Protein AF-A0AAV8VA19-F1 (afdb_monomer)

Nearest PDB structures (foldseek):
  6en2-assembly1_B  TM=6.132E-01  e=3.881E-01  Enterococcus faecalis

Foldseek 3Di:
DVVLVCVLCVQFDDPVQDDPPQPDPARTFGDDDNHTDSHHDDPVSNQCSQLSLCVVLVHPPSVPRTPVVLLVLVLLVCLLVVHDLVVSCVSSVHPDSVVSVVSVVPHPNNVVVVVVVVVVVVVVPDDDDDDDDDDDDDDPVNVVVVSVVVSSVVSSVVSVVVVVVVVVD

Structure (mmCIF, N/CA/C/O backbone):
data_AF-A0AAV8VA19-F1
#
_entry.id   AF-A0AAV8VA19-F1
#
loop_
_atom_site.group_PDB
_atom_site.id
_atom_site.type_symbol
_atom_site.label_atom_id
_atom_site.label_alt_id
_atom_site.label_comp_id
_atom_site.label_asym_id
_atom_site.label_entity_id
_atom_site.label_seq_id
_atom_site.pdbx_PDB_ins_code
_atom_site.Cartn_x
_atom_site.Cartn_y
_atom_site.Cartn_z
_atom_site.occupancy
_atom_site.B_iso_or_equiv
_atom_site.auth_seq_id
_atom_site.auth_comp_id
_atom_site.auth_asym_id
_atom_site.auth_atom_id
_atom_site.pdbx_PDB_model_num
ATOM 1 N N . MET A 1 1 ? 1.405 -18.385 -5.392 1.00 47.94 1 MET A N 1
ATOM 2 C CA . MET A 1 1 ? 1.677 -17.114 -4.675 1.00 47.94 1 MET A CA 1
ATOM 3 C C . MET A 1 1 ? 2.961 -16.448 -5.167 1.00 47.94 1 MET A C 1
ATOM 5 O O . MET A 1 1 ? 2.931 -15.248 -5.389 1.00 47.94 1 MET A O 1
ATOM 9 N N . TRP A 1 2 ? 4.040 -17.203 -5.424 1.00 48.34 2 TRP A N 1
ATOM 10 C CA . TRP A 1 2 ? 5.276 -16.677 -6.031 1.00 48.34 2 TRP A CA 1
ATOM 11 C C . TRP A 1 2 ? 5.043 -16.019 -7.416 1.00 48.34 2 TRP A C 1
ATOM 13 O O . TRP A 1 2 ? 5.462 -14.886 -7.624 1.00 48.34 2 TRP A O 1
ATOM 23 N N . GLU A 1 3 ? 4.232 -16.649 -8.277 1.00 53.84 3 GLU A N 1
ATOM 24 C CA . GLU A 1 3 ? 3.778 -16.123 -9.585 1.00 53.84 3 GLU A CA 1
ATOM 25 C C . GLU A 1 3 ? 3.134 -14.726 -9.509 1.00 53.84 3 GLU A C 1
ATOM 27 O O . GLU A 1 3 ? 3.325 -13.882 -10.381 1.00 53.84 3 GLU A O 1
ATOM 32 N N . ILE A 1 4 ? 2.382 -14.447 -8.436 1.00 60.19 4 ILE A N 1
ATOM 33 C CA . ILE A 1 4 ? 1.709 -13.153 -8.242 1.00 60.19 4 ILE A CA 1
ATOM 34 C C . ILE A 1 4 ? 2.755 -12.064 -8.013 1.00 60.19 4 ILE A C 1
ATOM 36 O O . ILE A 1 4 ? 2.676 -10.996 -8.615 1.00 60.19 4 ILE A O 1
ATOM 40 N N . CYS A 1 5 ? 3.757 -12.343 -7.173 1.00 57.41 5 CYS A N 1
ATOM 41 C CA . CYS A 1 5 ? 4.859 -11.419 -6.929 1.00 57.41 5 CYS A CA 1
ATOM 42 C C . CYS A 1 5 ? 5.679 -11.158 -8.197 1.00 57.41 5 CYS A C 1
ATOM 44 O O . CYS A 1 5 ? 6.083 -10.017 -8.400 1.00 57.41 5 CYS A O 1
ATOM 46 N N . LEU A 1 6 ? 5.904 -12.162 -9.054 1.00 58.97 6 LEU A N 1
ATOM 47 C CA . LEU A 1 6 ? 6.628 -11.939 -10.309 1.00 58.97 6 LEU A CA 1
ATOM 48 C C . LEU A 1 6 ? 5.839 -11.058 -11.263 1.00 58.97 6 LEU A C 1
ATOM 50 O O . LEU A 1 6 ? 6.363 -10.039 -11.695 1.00 58.97 6 LEU A O 1
ATOM 54 N N . ASN A 1 7 ? 4.568 -11.371 -11.510 1.00 64.06 7 ASN A N 1
ATOM 55 C CA . ASN A 1 7 ? 3.748 -10.591 -12.440 1.00 64.06 7 ASN A CA 1
ATOM 56 C C . ASN A 1 7 ? 3.502 -9.152 -11.950 1.00 64.06 7 ASN A C 1
ATOM 58 O O . ASN A 1 7 ? 3.404 -8.222 -12.747 1.00 64.06 7 ASN A O 1
ATOM 62 N N . CYS A 1 8 ? 3.442 -8.926 -10.633 1.00 67.94 8 CYS A N 1
ATOM 63 C CA . CYS A 1 8 ? 3.280 -7.578 -10.075 1.00 67.94 8 CYS A CA 1
ATOM 64 C C . CYS A 1 8 ? 4.528 -6.700 -10.239 1.00 67.94 8 CYS A C 1
ATOM 66 O O . CYS A 1 8 ? 4.412 -5.477 -10.321 1.00 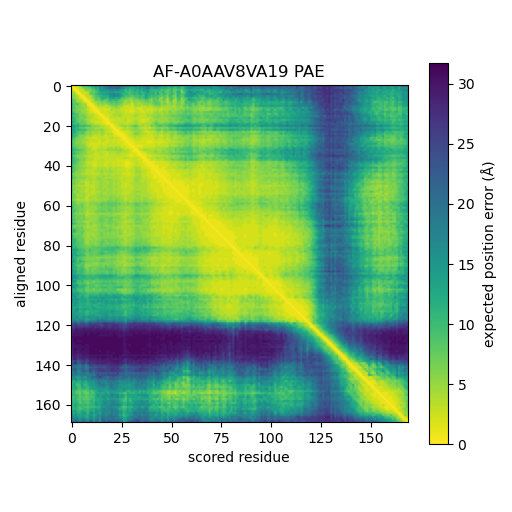67.94 8 CYS A O 1
ATOM 68 N N . PHE A 1 9 ? 5.710 -7.314 -10.284 1.00 72.31 9 PHE A N 1
ATOM 69 C CA . PHE A 1 9 ? 7.001 -6.628 -10.328 1.00 72.31 9 PHE A CA 1
ATOM 70 C C . PHE A 1 9 ? 7.789 -6.905 -11.609 1.00 72.31 9 PHE A C 1
ATOM 72 O O . PHE A 1 9 ? 8.955 -6.534 -11.700 1.00 72.31 9 PHE A O 1
ATOM 79 N N . GLU A 1 10 ? 7.147 -7.479 -12.624 1.00 75.00 10 GLU A N 1
ATOM 80 C CA . GLU A 1 10 ? 7.771 -7.853 -13.896 1.00 75.00 10 GLU A CA 1
ATOM 81 C C . GLU A 1 10 ? 8.418 -6.652 -14.597 1.00 75.00 10 GLU A C 1
ATOM 83 O O . GLU A 1 10 ? 9.465 -6.764 -15.220 1.00 75.00 10 GLU A O 1
ATOM 88 N N . ASN A 1 11 ? 7.837 -5.462 -14.427 1.00 79.75 11 ASN A N 1
ATOM 89 C CA . ASN A 1 11 ? 8.368 -4.216 -14.982 1.00 79.75 11 ASN A CA 1
ATOM 90 C C . ASN A 1 11 ? 9.377 -3.517 -14.056 1.00 79.75 11 ASN A C 1
ATOM 92 O O . ASN A 1 11 ? 9.703 -2.347 -14.278 1.00 79.75 11 ASN A O 1
ATOM 96 N N . THR A 1 12 ? 9.836 -4.187 -12.996 1.00 84.62 12 THR A N 1
ATOM 97 C CA . THR A 1 12 ? 10.805 -3.641 -12.046 1.00 84.62 12 THR A CA 1
ATOM 98 C C . THR A 1 12 ? 12.139 -4.364 -12.146 1.00 84.62 12 THR A C 1
ATOM 100 O O . THR A 1 12 ? 12.203 -5.586 -12.216 1.00 84.62 12 THR A O 1
ATOM 103 N N . CYS A 1 13 ? 13.214 -3.586 -12.190 1.00 84.56 13 CYS A N 1
ATOM 104 C CA . CYS A 1 13 ? 14.571 -4.093 -12.319 1.00 84.56 13 CYS A CA 1
ATOM 105 C C . CYS A 1 13 ? 14.965 -4.920 -11.089 1.00 84.56 13 CYS A C 1
ATOM 107 O O . CYS A 1 13 ? 14.896 -4.386 -9.975 1.00 84.56 13 CYS A O 1
ATOM 109 N N . PRO A 1 14 ? 15.435 -6.166 -11.275 1.00 83.44 14 PRO A N 1
ATOM 110 C CA . PRO A 1 14 ? 16.092 -6.920 -10.215 1.00 83.44 14 PRO A CA 1
ATOM 111 C C . PRO A 1 14 ? 17.323 -6.178 -9.686 1.00 83.44 14 PRO A C 1
ATOM 113 O O . PRO A 1 14 ? 18.028 -5.514 -10.446 1.00 83.44 14 PRO A O 1
ATOM 116 N N . PHE A 1 15 ? 17.615 -6.317 -8.393 1.00 81.44 15 PHE A N 1
ATOM 117 C CA . PHE A 1 15 ? 18.746 -5.630 -7.758 1.00 81.44 15 PHE A CA 1
ATOM 118 C C . PHE A 1 15 ? 20.091 -5.998 -8.393 1.00 81.44 15 PHE A C 1
ATOM 120 O O . PHE A 1 15 ? 20.907 -5.109 -8.622 1.00 81.44 15 PHE A O 1
ATOM 127 N N . ASP A 1 16 ? 20.269 -7.264 -8.771 1.00 84.44 16 ASP A N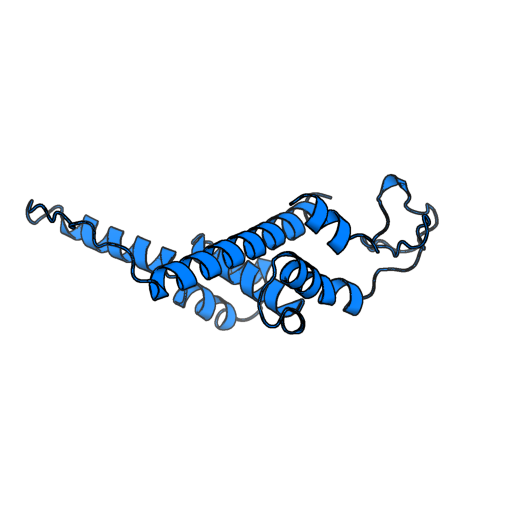 1
ATOM 128 C CA . ASP A 1 16 ? 21.509 -7.765 -9.378 1.00 84.44 16 ASP A CA 1
ATOM 129 C C . ASP A 1 16 ? 21.758 -7.209 -10.788 1.00 84.44 16 ASP A C 1
ATOM 131 O O . ASP A 1 16 ? 22.892 -7.139 -11.249 1.00 84.44 16 ASP A O 1
ATOM 135 N N . LEU A 1 17 ? 20.696 -6.779 -11.478 1.00 86.19 17 LEU A N 1
ATOM 136 C CA . LEU A 1 17 ? 20.762 -6.202 -12.825 1.00 86.19 17 LEU A CA 1
ATOM 137 C C . LEU A 1 17 ? 20.725 -4.667 -12.804 1.00 86.19 17 LEU A C 1
ATOM 139 O O . LEU A 1 17 ? 20.629 -4.024 -13.855 1.00 86.19 17 LEU A O 1
ATOM 143 N N . ARG A 1 18 ? 20.778 -4.062 -11.611 1.00 86.81 18 ARG A N 1
ATOM 144 C CA . ARG A 1 18 ? 20.672 -2.616 -11.437 1.00 86.81 18 ARG A CA 1
ATOM 145 C C . ARG A 1 18 ? 21.856 -1.904 -12.105 1.00 86.81 18 ARG A C 1
ATOM 147 O O . ARG A 1 18 ? 23.003 -2.189 -11.771 1.00 86.81 18 ARG A O 1
ATOM 154 N N . PRO A 1 19 ? 21.616 -0.914 -12.989 1.00 87.69 19 PRO A N 1
ATOM 155 C CA . PRO A 1 19 ? 22.707 -0.182 -13.615 1.00 87.69 19 PRO A CA 1
ATOM 156 C C . PRO A 1 19 ? 23.514 0.606 -12.566 1.00 87.69 19 PRO A C 1
ATOM 158 O O . PRO A 1 19 ? 22.916 1.282 -11.723 1.00 87.69 19 PRO A O 1
ATOM 161 N N . PRO A 1 20 ? 24.857 0.600 -12.631 1.00 85.94 20 PRO A N 1
ATOM 162 C CA . PRO A 1 20 ? 25.700 1.251 -11.623 1.00 85.94 20 PRO A CA 1
ATOM 163 C C . PRO A 1 20 ? 25.652 2.787 -11.695 1.00 85.94 20 PRO A C 1
ATOM 165 O O . PRO A 1 20 ? 25.939 3.474 -10.723 1.00 85.94 20 PRO A O 1
ATOM 168 N N . HIS A 1 21 ? 25.260 3.348 -12.840 1.00 88.31 21 HIS A N 1
ATOM 169 C CA . HIS A 1 21 ? 25.316 4.785 -13.134 1.00 88.31 21 HIS A CA 1
ATOM 170 C C . HIS A 1 21 ? 24.012 5.544 -12.808 1.00 88.31 21 HIS A C 1
ATOM 172 O O . HIS A 1 21 ? 23.758 6.630 -13.336 1.00 88.31 21 HIS A O 1
ATOM 178 N N . VAL A 1 22 ? 23.141 4.981 -11.967 1.00 88.44 22 VAL A N 1
ATOM 179 C CA . VAL A 1 22 ? 21.860 5.607 -11.608 1.00 88.44 22 VAL A CA 1
ATOM 180 C C . VAL A 1 22 ? 22.095 6.757 -10.626 1.00 88.44 22 VAL A C 1
ATOM 182 O O . VAL A 1 22 ? 22.480 6.547 -9.482 1.00 88.44 22 VAL A O 1
ATOM 185 N N . LYS A 1 23 ? 21.795 7.989 -11.051 1.00 88.50 23 LYS A N 1
ATOM 186 C CA . LYS A 1 23 ? 22.046 9.219 -10.269 1.00 88.50 23 LYS A CA 1
ATOM 187 C C . LYS A 1 23 ? 21.116 9.420 -9.063 1.00 88.50 23 LYS A C 1
ATOM 189 O O . LYS A 1 23 ? 21.320 10.340 -8.280 1.00 88.50 23 LYS A O 1
ATOM 194 N N . HIS A 1 24 ? 20.069 8.609 -8.919 1.00 88.75 24 HIS A N 1
ATOM 195 C CA . HIS A 1 24 ? 19.060 8.768 -7.873 1.00 88.75 24 HIS A CA 1
ATOM 196 C C . HIS A 1 24 ? 18.882 7.513 -7.014 1.00 88.75 24 HIS A C 1
ATOM 198 O O . HIS A 1 24 ? 19.035 6.381 -7.468 1.00 88.75 24 HIS A O 1
ATOM 204 N N . LYS A 1 25 ? 18.404 7.710 -5.785 1.00 85.25 25 LYS A N 1
ATOM 205 C CA . LYS A 1 25 ? 18.204 6.640 -4.793 1.00 85.25 25 LYS A CA 1
ATOM 206 C C . LYS A 1 25 ? 16.850 5.918 -4.889 1.00 85.25 25 LYS A C 1
ATOM 208 O O . LYS A 1 25 ? 16.459 5.222 -3.962 1.00 85.25 25 LYS A O 1
ATOM 213 N N . ARG A 1 26 ? 16.081 6.105 -5.970 1.00 86.88 26 ARG A N 1
ATOM 214 C CA . ARG A 1 26 ? 14.762 5.458 -6.107 1.00 86.88 26 ARG A CA 1
ATOM 215 C C . ARG A 1 26 ? 14.900 3.945 -6.236 1.00 86.88 26 ARG A C 1
ATOM 217 O O . ARG A 1 26 ? 15.671 3.480 -7.071 1.00 86.88 26 ARG A O 1
ATOM 224 N N . LEU A 1 27 ? 14.115 3.212 -5.452 1.00 84.44 27 LEU A N 1
ATOM 225 C CA . LEU A 1 27 ? 14.182 1.756 -5.363 1.00 84.44 27 LEU A CA 1
ATOM 226 C C . LEU A 1 27 ? 13.807 1.084 -6.691 1.00 84.44 27 LEU A C 1
ATOM 228 O O . LEU A 1 27 ? 14.630 0.400 -7.292 1.00 84.44 27 LEU A O 1
ATOM 232 N N . PHE A 1 28 ? 12.605 1.359 -7.202 1.00 85.81 28 PHE A N 1
ATOM 233 C CA . PHE A 1 28 ? 12.089 0.707 -8.406 1.00 85.81 28 PHE A CA 1
ATOM 234 C C . PHE A 1 28 ? 12.574 1.389 -9.681 1.00 85.81 28 PHE A C 1
ATOM 236 O O . PHE A 1 28 ? 12.194 2.529 -9.970 1.00 85.81 28 PHE A O 1
ATOM 243 N N . LEU A 1 29 ? 13.367 0.660 -10.461 1.00 89.62 29 LEU A N 1
ATOM 244 C CA . LEU A 1 29 ? 13.749 1.021 -11.824 1.00 89.62 29 LEU A CA 1
ATOM 245 C C . LEU A 1 29 ? 12.947 0.221 -12.835 1.00 89.62 29 LEU A C 1
ATOM 247 O O . LEU A 1 29 ? 12.523 -0.891 -12.541 1.00 89.62 29 LEU A O 1
ATOM 251 N N . TYR A 1 30 ? 12.751 0.779 -14.020 1.00 89.50 30 TYR A N 1
ATOM 252 C CA . TYR A 1 30 ? 12.012 0.119 -15.082 1.00 89.50 30 TYR A CA 1
ATOM 253 C C . TYR A 1 30 ? 12.811 -1.053 -15.668 1.00 89.50 30 TYR A C 1
ATOM 255 O O . TYR A 1 30 ? 14.012 -0.930 -15.916 1.00 89.50 30 TYR A O 1
ATOM 263 N N . TYR A 1 31 ? 12.138 -2.175 -15.909 1.00 88.88 31 TYR A N 1
ATOM 264 C CA . TYR A 1 31 ? 12.693 -3.361 -16.559 1.00 88.88 31 TYR A CA 1
ATOM 265 C C . TYR A 1 31 ? 11.867 -3.718 -17.784 1.00 88.88 31 TYR A C 1
ATOM 267 O O . TYR A 1 31 ? 10.639 -3.759 -17.716 1.00 88.88 31 TYR A O 1
ATOM 275 N N . LYS A 1 32 ? 12.537 -3.952 -18.912 1.00 86.06 32 LYS A N 1
ATOM 276 C CA . LYS A 1 32 ? 11.883 -4.356 -20.158 1.00 86.06 32 LYS A CA 1
ATOM 277 C C . LYS A 1 32 ? 12.849 -5.150 -21.024 1.00 86.06 32 LYS A C 1
ATOM 279 O O . LYS A 1 32 ? 14.006 -4.763 -21.170 1.00 86.06 32 LYS A O 1
ATOM 284 N N . ALA A 1 33 ? 12.352 -6.229 -21.629 1.00 85.38 33 ALA A N 1
ATOM 285 C CA . ALA A 1 33 ? 13.093 -7.042 -22.597 1.00 85.38 33 ALA A CA 1
ATOM 286 C C . ALA A 1 33 ? 14.494 -7.460 -22.101 1.00 85.38 33 ALA A C 1
ATOM 288 O O . ALA A 1 33 ? 15.491 -7.297 -22.803 1.00 85.38 33 ALA A O 1
ATOM 289 N N . GLY A 1 34 ? 14.582 -7.939 -20.857 1.00 85.31 34 GLY A N 1
ATOM 290 C CA . GLY A 1 34 ? 15.844 -8.413 -20.286 1.00 85.31 34 GLY A CA 1
ATOM 291 C C . GLY A 1 34 ? 16.758 -7.325 -19.713 1.00 85.31 34 GLY A C 1
ATOM 292 O O . GLY A 1 34 ? 17.789 -7.657 -19.135 1.00 85.31 34 GLY A O 1
ATOM 293 N N . LYS A 1 35 ? 16.421 -6.034 -19.861 1.00 88.50 35 LYS A N 1
ATOM 294 C CA . LYS A 1 35 ? 17.310 -4.915 -19.510 1.00 88.50 35 LYS A CA 1
ATOM 295 C C . LYS A 1 35 ? 16.689 -3.970 -18.488 1.00 88.50 35 LYS A C 1
ATOM 297 O O . LYS A 1 35 ? 15.516 -3.603 -18.578 1.00 88.50 35 LYS A O 1
ATOM 302 N N . CYS A 1 36 ? 17.523 -3.520 -17.555 1.00 90.25 36 CYS A N 1
ATOM 303 C CA . CYS A 1 36 ? 17.180 -2.465 -16.615 1.00 90.25 36 CYS A CA 1
ATOM 304 C C . CYS A 1 36 ? 17.472 -1.079 -17.190 1.00 90.25 36 CYS A C 1
ATOM 306 O O . CYS A 1 36 ? 18.555 -0.817 -17.711 1.00 90.25 36 CYS A O 1
ATOM 308 N N . SER A 1 37 ? 16.509 -0.177 -17.047 1.00 89.50 37 SER A N 1
ATOM 309 C CA . SER A 1 37 ? 16.664 1.245 -17.340 1.00 89.50 37 SER A CA 1
ATOM 310 C C . SER A 1 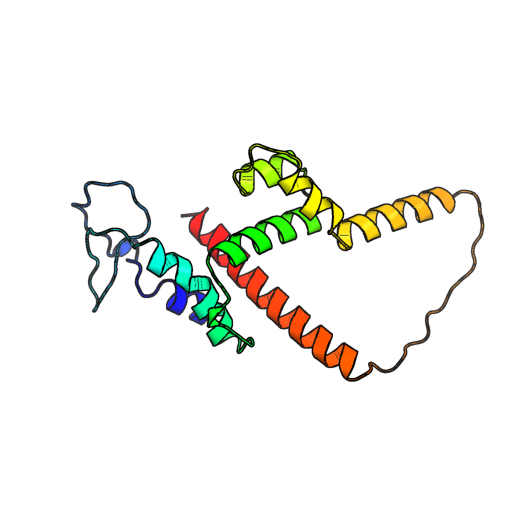37 ? 17.118 1.997 -16.090 1.00 89.50 37 SER A C 1
ATOM 312 O O . SER A 1 37 ? 16.842 1.587 -14.966 1.00 89.50 37 SER A O 1
ATOM 314 N N . SER A 1 38 ? 17.763 3.148 -16.269 1.00 89.50 38 SER A N 1
ATOM 315 C CA . SER A 1 38 ? 17.997 4.100 -15.177 1.00 89.50 38 SER A CA 1
ATOM 316 C C . SER A 1 38 ? 16.732 4.874 -14.789 1.00 89.50 38 SER A C 1
ATOM 318 O O . SER A 1 38 ? 16.738 5.595 -13.795 1.00 89.50 38 SER A O 1
ATOM 320 N N . GLN A 1 39 ? 15.641 4.724 -15.547 1.00 89.94 39 GLN A N 1
ATOM 321 C CA . GLN A 1 39 ? 14.377 5.401 -15.286 1.00 89.94 39 GLN A CA 1
ATOM 322 C C . GLN A 1 39 ? 13.610 4.755 -14.121 1.00 89.94 39 GLN A C 1
ATOM 324 O O . GLN A 1 39 ? 13.443 3.533 -14.097 1.00 89.94 39 GLN A O 1
ATOM 329 N N . PRO A 1 40 ? 13.070 5.555 -13.186 1.00 90.00 40 PRO A N 1
ATOM 330 C CA . PRO A 1 40 ? 12.185 5.056 -12.143 1.00 90.00 40 PRO A CA 1
ATOM 331 C C . PRO A 1 40 ? 10.871 4.510 -12.699 1.00 90.00 40 PRO A C 1
ATOM 333 O O . PRO A 1 40 ? 10.317 5.051 -13.657 1.00 90.00 40 PRO A O 1
ATOM 336 N N . VAL A 1 41 ? 10.299 3.523 -12.014 1.00 88.88 41 VAL A N 1
ATOM 337 C CA . VAL A 1 41 ? 8.933 3.061 -12.296 1.00 88.88 41 VAL A CA 1
ATOM 338 C C . VAL A 1 41 ? 7.925 4.158 -11.944 1.00 88.88 41 VAL A C 1
ATOM 340 O O . VAL A 1 41 ? 7.966 4.758 -10.866 1.00 88.88 41 VAL A O 1
ATOM 343 N N . GLY A 1 42 ? 7.004 4.432 -12.867 1.00 87.62 42 GLY A N 1
ATOM 344 C CA . GLY A 1 42 ? 5.982 5.462 -12.700 1.00 87.62 42 GLY A CA 1
ATOM 345 C C . GLY A 1 42 ? 4.873 5.068 -11.719 1.00 87.62 42 GLY A C 1
ATOM 346 O O . GLY A 1 42 ? 4.507 3.898 -11.595 1.00 87.62 42 GLY A O 1
ATOM 347 N N . LYS A 1 43 ? 4.254 6.074 -11.080 1.00 85.62 43 LYS A N 1
ATOM 348 C CA . LYS A 1 43 ? 3.137 5.877 -10.133 1.00 85.62 43 LYS A CA 1
ATOM 349 C C . LYS A 1 43 ? 1.956 5.109 -10.740 1.00 85.62 43 LYS A C 1
ATOM 351 O O . LYS A 1 43 ? 1.310 4.343 -10.040 1.00 85.62 43 LYS A O 1
ATOM 356 N N . ASN A 1 44 ? 1.694 5.289 -12.037 1.00 86.62 44 ASN A N 1
ATOM 357 C CA . ASN A 1 44 ? 0.584 4.630 -12.729 1.00 86.62 44 ASN A CA 1
ATOM 358 C C . ASN A 1 44 ? 0.841 3.128 -12.899 1.00 86.62 44 ASN A C 1
ATOM 360 O O . ASN A 1 44 ? -0.087 2.339 -12.778 1.00 86.62 44 ASN A O 1
ATOM 364 N N . THR A 1 45 ? 2.094 2.730 -13.136 1.00 86.44 45 THR A N 1
ATOM 365 C CA . THR A 1 45 ? 2.491 1.318 -13.198 1.00 86.44 45 THR A CA 1
ATOM 366 C C . THR A 1 45 ? 2.337 0.673 -11.825 1.00 86.44 45 THR A C 1
ATOM 368 O O . THR A 1 45 ? 1.654 -0.337 -11.698 1.00 86.44 45 THR A O 1
ATOM 371 N N . MET A 1 46 ? 2.866 1.316 -10.778 1.00 82.69 46 MET A N 1
ATOM 372 C CA . MET A 1 46 ? 2.716 0.834 -9.398 1.00 82.69 46 MET A CA 1
ATOM 373 C C . MET A 1 46 ? 1.243 0.773 -8.966 1.00 82.69 46 MET A C 1
ATOM 375 O O . MET A 1 46 ? 0.816 -0.168 -8.306 1.00 82.69 46 MET A O 1
ATOM 379 N N . GLY A 1 47 ? 0.436 1.752 -9.379 1.00 84.44 47 GLY A N 1
ATOM 380 C CA . GLY A 1 47 ? -0.989 1.825 -9.060 1.00 84.44 47 GLY A CA 1
ATOM 381 C C . GLY A 1 47 ? -1.847 0.736 -9.708 1.00 84.44 47 GLY A C 1
ATOM 382 O O . GLY A 1 47 ? -2.959 0.516 -9.233 1.00 84.44 47 GLY A O 1
ATOM 383 N N . LYS A 1 48 ? -1.342 0.052 -10.747 1.00 87.31 48 LYS A N 1
ATOM 384 C CA . LYS A 1 48 ? -2.017 -1.071 -11.420 1.00 87.31 48 LYS A CA 1
ATOM 385 C C . LYS A 1 48 ? -1.778 -2.420 -10.748 1.00 87.31 48 LYS A C 1
ATOM 387 O O . LYS A 1 48 ? -2.535 -3.347 -11.014 1.00 87.31 48 LYS A O 1
ATOM 392 N N . ILE A 1 49 ? -0.779 -2.532 -9.868 1.00 85.56 49 ILE A N 1
ATOM 393 C CA . ILE A 1 49 ? -0.449 -3.786 -9.172 1.00 85.56 49 ILE A CA 1
ATOM 394 C C . ILE A 1 49 ? -1.693 -4.425 -8.527 1.00 85.56 49 ILE A C 1
ATOM 396 O O . ILE A 1 49 ? -1.949 -5.597 -8.797 1.00 85.56 49 ILE A O 1
ATOM 400 N N . PRO A 1 50 ? -2.536 -3.693 -7.769 1.00 87.06 50 PRO A N 1
ATOM 401 C CA . PRO A 1 50 ? -3.724 -4.288 -7.155 1.00 87.06 50 PRO A CA 1
ATOM 402 C C . PRO A 1 50 ? -4.714 -4.863 -8.175 1.00 87.06 50 PRO A C 1
ATOM 404 O O . PRO A 1 50 ? -5.311 -5.906 -7.923 1.00 87.06 50 PRO A O 1
ATOM 407 N N . SER A 1 51 ? -4.838 -4.239 -9.348 1.00 89.25 51 SER A N 1
ATOM 408 C CA . SER A 1 51 ? -5.685 -4.728 -10.439 1.00 89.25 51 SER A CA 1
ATOM 409 C C . SER A 1 51 ? -5.150 -6.026 -11.049 1.00 89.25 51 SER A C 1
ATOM 411 O O . SER A 1 51 ? -5.922 -6.943 -11.335 1.00 89.25 51 SER A O 1
ATOM 413 N N . VAL A 1 52 ? -3.824 -6.149 -11.182 1.00 88.12 52 VAL A N 1
ATOM 414 C CA . VAL A 1 52 ? -3.161 -7.381 -11.646 1.00 88.12 52 VAL A CA 1
ATOM 415 C C . VAL A 1 52 ? -3.391 -8.519 -10.650 1.00 88.12 52 VAL A C 1
ATOM 417 O O . VAL A 1 52 ? -3.797 -9.609 -11.052 1.00 88.12 52 VAL A O 1
ATOM 420 N N . VAL A 1 53 ? -3.222 -8.258 -9.347 1.00 85.38 53 VAL A N 1
ATOM 421 C CA . VAL A 1 53 ? -3.506 -9.244 -8.288 1.00 85.38 53 VAL A CA 1
ATOM 422 C C . VAL A 1 53 ? -4.979 -9.664 -8.316 1.00 85.38 53 VAL A C 1
ATOM 424 O O . VAL A 1 53 ? -5.280 -10.856 -8.277 1.00 85.38 53 VAL A O 1
ATOM 427 N N . ALA A 1 54 ? -5.906 -8.708 -8.418 1.00 87.81 54 ALA A N 1
ATOM 428 C CA . ALA A 1 54 ? -7.339 -8.988 -8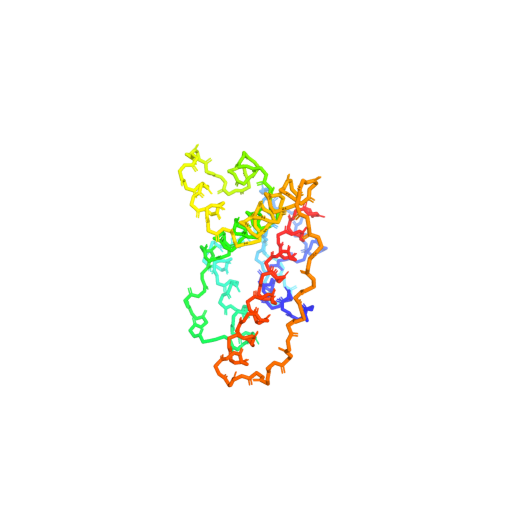.465 1.00 87.81 54 ALA A CA 1
ATOM 429 C C . ALA A 1 54 ? -7.732 -9.824 -9.695 1.00 87.81 54 ALA A C 1
ATOM 431 O O . ALA A 1 54 ? -8.510 -10.772 -9.573 1.00 87.81 54 ALA A O 1
ATOM 432 N N . SER A 1 55 ? -7.136 -9.526 -10.854 1.00 89.81 55 SER A N 1
ATOM 433 C CA . SER A 1 55 ? -7.327 -10.292 -12.090 1.00 89.81 55 SER A CA 1
ATOM 434 C C . SER A 1 55 ? -6.826 -11.728 -11.934 1.00 89.81 55 SER A C 1
ATOM 436 O O . SER A 1 55 ? -7.549 -12.673 -12.247 1.00 89.81 55 SER A O 1
ATOM 438 N N . TYR A 1 56 ? -5.627 -11.908 -11.368 1.00 86.75 56 TYR A N 1
ATOM 439 C CA . TYR A 1 56 ? -5.057 -13.228 -11.093 1.00 86.75 56 TYR A CA 1
ATOM 440 C C . TYR A 1 56 ? -5.944 -14.056 -10.147 1.00 86.75 56 TYR A C 1
ATOM 442 O O . TYR A 1 56 ? -6.186 -15.240 -10.382 1.00 86.75 56 TYR A O 1
ATOM 450 N N . LEU A 1 57 ? -6.479 -13.431 -9.092 1.00 86.00 57 LEU A N 1
ATOM 451 C CA . LEU A 1 57 ? -7.375 -14.073 -8.120 1.00 86.00 57 LEU A CA 1
ATOM 452 C C . LEU A 1 57 ? -8.813 -14.270 -8.639 1.00 86.00 57 LEU A C 1
ATOM 454 O O . LEU A 1 57 ? -9.658 -14.819 -7.919 1.00 86.00 57 LEU A O 1
ATOM 458 N N . LYS A 1 58 ? -9.105 -13.845 -9.877 1.00 89.00 58 LYS A N 1
ATOM 459 C CA . LYS A 1 58 ? -10.441 -13.883 -10.490 1.00 89.00 58 LYS A CA 1
ATOM 460 C C . LYS A 1 58 ? -11.481 -13.220 -9.581 1.00 89.00 58 LYS A C 1
ATOM 462 O O . LYS A 1 58 ? -12.496 -13.831 -9.221 1.00 89.00 58 LYS A O 1
ATOM 467 N N . LEU A 1 59 ? -11.164 -12.010 -9.121 1.00 87.44 59 LEU A N 1
ATOM 468 C CA . LEU A 1 59 ? -12.102 -11.141 -8.417 1.00 87.44 59 LEU A CA 1
ATOM 469 C C . LEU A 1 59 ? -12.989 -10.405 -9.433 1.00 87.44 59 LEU A C 1
ATOM 471 O O . LEU A 1 59 ? -12.509 -10.073 -10.521 1.00 87.44 59 LEU A O 1
ATOM 475 N N . PRO A 1 60 ? -14.270 -10.159 -9.104 1.00 89.75 60 PRO A N 1
ATOM 476 C CA . PRO A 1 60 ? -15.109 -9.287 -9.917 1.00 89.75 60 PRO A CA 1
ATOM 477 C C . PRO A 1 60 ? -14.506 -7.878 -9.959 1.00 89.75 60 PRO A C 1
ATOM 479 O O . PRO A 1 60 ? -13.830 -7.463 -9.018 1.00 89.75 60 PRO A O 1
ATOM 482 N N . ASP A 1 61 ? -14.732 -7.162 -11.060 1.00 90.38 61 ASP A N 1
ATOM 483 C CA . ASP A 1 61 ? -14.349 -5.754 -11.216 1.00 90.38 61 ASP A CA 1
ATOM 484 C C . ASP A 1 61 ? -12.871 -5.462 -10.905 1.00 90.38 61 ASP A C 1
ATOM 486 O O . ASP A 1 61 ? -12.524 -4.454 -10.290 1.00 90.38 61 ASP A O 1
ATOM 490 N N . ALA A 1 62 ? -11.961 -6.336 -11.354 1.00 88.88 62 ALA A N 1
ATOM 491 C CA . ALA A 1 62 ? -10.523 -6.220 -11.095 1.00 88.88 62 ALA A CA 1
ATOM 492 C C . ALA A 1 62 ? -9.928 -4.842 -11.466 1.00 88.88 62 ALA A C 1
ATOM 494 O O . ALA A 1 62 ? -8.963 -4.392 -10.848 1.00 88.88 62 ALA A O 1
ATOM 495 N N . ALA A 1 63 ? -10.511 -4.134 -12.438 1.00 88.69 63 ALA A N 1
ATOM 496 C CA . ALA A 1 63 ? -10.114 -2.780 -12.828 1.00 88.69 63 ALA A CA 1
ATOM 497 C C . ALA A 1 63 ? -10.344 -1.721 -11.727 1.00 88.69 63 ALA A C 1
ATOM 499 O O . ALA A 1 63 ? -9.643 -0.711 -11.692 1.00 88.69 63 ALA A O 1
ATOM 500 N N . CYS A 1 64 ? -11.284 -1.953 -10.806 1.00 89.69 64 CYS A N 1
ATOM 501 C CA . CYS A 1 64 ? -11.586 -1.049 -9.694 1.00 89.69 64 CYS A CA 1
ATOM 502 C C . CYS A 1 64 ? -10.565 -1.146 -8.548 1.00 89.69 64 CYS A C 1
ATOM 504 O O . CYS A 1 64 ? -10.527 -0.275 -7.676 1.00 89.69 64 CYS A O 1
ATOM 506 N N . TYR A 1 65 ? -9.709 -2.173 -8.544 1.00 88.25 65 TYR A N 1
ATOM 507 C CA . TYR A 1 65 ? -8.661 -2.338 -7.541 1.00 88.25 65 TYR A CA 1
ATOM 508 C C . TYR A 1 65 ? -7.472 -1.436 -7.876 1.00 88.25 65 TYR A C 1
ATOM 510 O O . TYR A 1 65 ? -6.646 -1.736 -8.738 1.00 88.25 65 TYR A O 1
ATOM 518 N N . THR A 1 66 ? -7.374 -0.316 -7.163 1.00 88.12 66 THR A N 1
ATOM 519 C CA . THR A 1 66 ? -6.311 0.683 -7.341 1.00 88.12 66 THR A CA 1
ATOM 520 C C . THR A 1 66 ? -5.290 0.639 -6.206 1.00 88.12 66 THR A C 1
ATOM 522 O O . THR A 1 66 ? -5.517 0.040 -5.153 1.00 88.12 66 THR A O 1
ATOM 525 N N . GLY A 1 67 ? -4.180 1.367 -6.363 1.00 82.06 67 GLY A N 1
ATOM 526 C CA . GLY A 1 67 ? -3.227 1.618 -5.273 1.00 82.06 67 GLY A CA 1
ATOM 527 C C . GLY A 1 67 ? -3.860 2.214 -4.003 1.00 82.06 67 GLY A C 1
ATOM 528 O O . GLY A 1 67 ? -3.330 2.027 -2.911 1.00 82.06 67 GLY A O 1
ATOM 529 N N . HIS A 1 68 ? -5.012 2.889 -4.100 1.00 84.94 68 HIS A N 1
ATOM 530 C CA . HIS A 1 68 ? -5.721 3.371 -2.914 1.00 84.94 68 HIS A CA 1
ATOM 531 C C . HIS A 1 68 ? -6.348 2.223 -2.112 1.00 84.94 68 HIS A C 1
ATOM 533 O O . HIS A 1 68 ? -6.280 2.235 -0.884 1.00 84.94 68 HIS A O 1
ATOM 539 N N . CYS A 1 69 ? -6.891 1.206 -2.790 1.00 85.06 69 CYS A N 1
ATOM 540 C CA . CYS A 1 69 ? -7.449 0.009 -2.155 1.00 85.06 69 CYS A CA 1
ATOM 541 C C . CYS A 1 69 ? -6.385 -0.704 -1.314 1.00 85.06 69 CYS A C 1
ATOM 543 O O . CYS A 1 69 ? -6.646 -1.045 -0.167 1.00 85.06 69 CYS A O 1
ATOM 545 N N . LEU A 1 70 ? -5.161 -0.816 -1.845 1.00 82.06 70 LEU A N 1
ATOM 546 C CA . LEU A 1 70 ? -4.002 -1.373 -1.142 1.00 82.06 70 LEU A CA 1
ATOM 547 C C . LEU A 1 70 ? -3.755 -0.677 0.208 1.00 82.06 70 LEU A C 1
ATOM 549 O O . LEU A 1 70 ? -3.631 -1.337 1.237 1.00 82.06 70 LEU A O 1
ATOM 553 N N . ARG A 1 71 ? -3.745 0.662 0.209 1.00 85.06 71 ARG A N 1
ATOM 554 C CA . ARG A 1 71 ? -3.538 1.477 1.416 1.00 85.06 71 ARG A CA 1
ATOM 555 C C . ARG A 1 71 ? -4.690 1.365 2.421 1.00 85.06 71 ARG A C 1
ATOM 557 O O . ARG A 1 71 ? -4.448 1.354 3.622 1.00 85.06 71 ARG A O 1
ATOM 564 N N . ARG A 1 72 ? -5.944 1.318 1.953 1.00 87.62 72 ARG A N 1
ATOM 565 C CA . ARG A 1 72 ? -7.122 1.138 2.829 1.00 87.62 72 ARG A CA 1
ATOM 566 C C . ARG A 1 72 ? -7.086 -0.244 3.491 1.00 87.62 72 ARG A C 1
ATOM 568 O O . ARG A 1 72 ? -7.288 -0.349 4.698 1.00 87.62 72 ARG A O 1
ATOM 575 N N . SER A 1 73 ? -6.790 -1.286 2.714 1.00 86.12 73 SER A N 1
ATOM 576 C CA . SER A 1 73 ? -6.673 -2.660 3.207 1.00 86.12 73 SER A CA 1
ATOM 577 C C . SER A 1 73 ? -5.543 -2.806 4.225 1.00 86.12 73 SER A C 1
ATOM 579 O O . SER A 1 73 ? -5.769 -3.399 5.272 1.00 86.12 73 SER A O 1
ATOM 581 N N . SER A 1 74 ? -4.363 -2.219 3.982 1.00 84.75 74 SER A N 1
ATOM 582 C CA . SER A 1 74 ? -3.249 -2.304 4.940 1.00 84.75 74 SER A CA 1
ATOM 583 C C . SER A 1 74 ? -3.581 -1.656 6.287 1.00 84.75 74 SER A C 1
ATOM 585 O O . SER A 1 74 ? -3.275 -2.222 7.332 1.00 84.75 74 SER A O 1
ATOM 587 N N . ALA A 1 75 ? -4.267 -0.509 6.284 1.00 87.25 75 ALA A N 1
ATOM 588 C CA . ALA A 1 75 ? -4.707 0.134 7.518 1.00 87.25 75 ALA A CA 1
ATOM 589 C C . ALA A 1 75 ? -5.797 -0.663 8.254 1.00 87.25 75 ALA A C 1
ATOM 591 O O . ALA A 1 75 ? -5.772 -0.723 9.479 1.00 87.25 75 ALA A O 1
ATOM 592 N N . THR A 1 76 ? -6.713 -1.295 7.513 1.00 87.94 76 THR A N 1
ATOM 593 C CA . THR A 1 76 ? -7.753 -2.170 8.085 1.00 87.94 76 THR A CA 1
ATOM 594 C C . THR A 1 76 ? -7.115 -3.368 8.789 1.00 87.94 76 THR A C 1
ATOM 596 O O . THR A 1 76 ? -7.390 -3.600 9.955 1.00 87.94 76 THR A O 1
ATOM 599 N N . LEU A 1 77 ? -6.154 -4.038 8.142 1.00 86.69 77 LEU A N 1
ATOM 600 C CA . LEU A 1 77 ? -5.430 -5.170 8.734 1.00 86.69 77 LEU A CA 1
ATOM 601 C C . LEU A 1 77 ? -4.692 -4.799 10.027 1.00 86.69 77 LEU A C 1
ATOM 603 O O . LEU A 1 77 ? -4.644 -5.597 10.958 1.00 86.69 77 LEU A O 1
ATOM 607 N N . LEU A 1 78 ? -4.114 -3.596 10.101 1.00 86.69 78 LEU A N 1
ATOM 608 C CA . LEU A 1 78 ? -3.480 -3.116 11.332 1.00 86.69 78 LEU A CA 1
ATOM 609 C C . LEU A 1 78 ? -4.502 -2.835 12.438 1.00 86.69 78 LEU A C 1
ATOM 611 O O . LEU A 1 78 ? -4.228 -3.129 13.600 1.00 86.69 78 LEU A O 1
ATOM 615 N N . ALA A 1 79 ? -5.662 -2.281 12.083 1.00 88.88 79 ALA A N 1
ATOM 616 C CA . ALA A 1 79 ? -6.751 -2.065 13.028 1.00 88.88 79 ALA A CA 1
ATOM 617 C C . ALA A 1 79 ? -7.289 -3.397 13.577 1.00 88.88 79 ALA A C 1
ATOM 619 O O . ALA A 1 79 ? -7.441 -3.528 14.789 1.00 88.88 79 ALA A O 1
ATOM 620 N N . ASP A 1 80 ? -7.466 -4.403 12.716 1.00 87.12 80 ASP A N 1
ATOM 621 C CA . ASP A 1 80 ? -7.931 -5.745 13.098 1.00 87.12 80 ASP A CA 1
ATOM 622 C C . ASP A 1 80 ? -6.912 -6.514 13.937 1.00 87.12 80 ASP A C 1
ATOM 624 O O . ASP A 1 80 ? -7.275 -7.253 14.851 1.00 87.12 80 ASP A O 1
ATOM 628 N N . ALA A 1 81 ? -5.620 -6.264 13.717 1.00 86.06 81 ALA A N 1
ATOM 629 C CA . ALA A 1 81 ? -4.559 -6.750 14.593 1.00 86.06 81 ALA A CA 1
ATOM 630 C C . ALA A 1 81 ? -4.541 -6.061 15.978 1.00 86.06 81 ALA A C 1
ATOM 632 O O . ALA A 1 81 ? -3.755 -6.450 16.843 1.00 86.06 81 ALA A O 1
ATOM 633 N N . GLY A 1 82 ? -5.385 -5.048 16.209 1.00 87.62 82 GLY A N 1
ATOM 634 C CA . GLY A 1 82 ? -5.458 -4.308 17.470 1.00 87.62 82 GLY A CA 1
ATOM 635 C C . GLY A 1 82 ? -4.246 -3.409 17.717 1.00 87.62 82 GLY A C 1
ATOM 636 O O . GLY A 1 82 ? -3.880 -3.170 18.868 1.00 87.62 82 GLY A O 1
ATOM 637 N N . VAL A 1 83 ? -3.585 -2.953 16.648 1.00 88.56 83 VAL A N 1
ATOM 638 C CA . VAL A 1 83 ? -2.419 -2.067 16.737 1.00 88.56 83 VAL A CA 1
ATOM 639 C C . VAL A 1 83 ? -2.847 -0.676 17.207 1.00 88.56 83 VAL A C 1
ATOM 641 O O . VAL A 1 83 ? -3.893 -0.166 16.811 1.00 88.56 83 VAL A O 1
ATOM 644 N N . ASP A 1 84 ? -2.007 -0.035 18.023 1.00 91.75 84 ASP A N 1
ATOM 645 C CA . ASP A 1 84 ? -2.267 1.314 18.524 1.00 91.75 84 ASP A CA 1
ATOM 646 C C . ASP A 1 84 ? -2.486 2.342 17.397 1.00 91.75 84 ASP A C 1
ATOM 648 O O . ASP A 1 84 ? -1.826 2.329 16.347 1.00 91.75 84 ASP A O 1
ATOM 652 N N . ILE A 1 85 ? -3.379 3.297 17.660 1.00 91.62 85 ILE A N 1
ATOM 653 C CA . ILE A 1 85 ? -3.803 4.308 16.697 1.00 91.62 85 ILE A CA 1
ATOM 654 C C . ILE 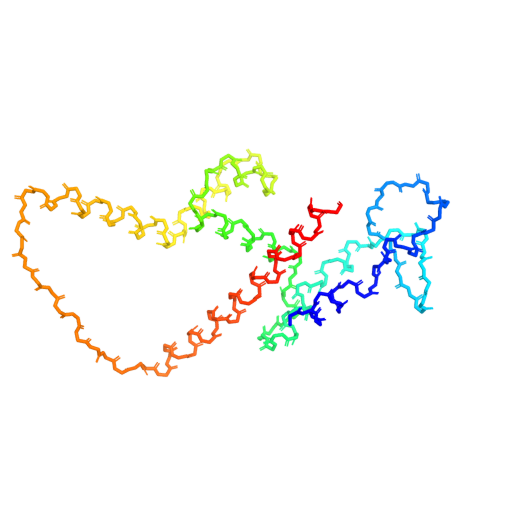A 1 85 ? -2.638 5.168 16.193 1.00 91.62 85 ILE A C 1
ATOM 656 O O . ILE A 1 85 ? -2.611 5.544 15.018 1.00 91.62 85 ILE A O 1
ATOM 660 N N . THR A 1 86 ? -1.629 5.450 17.026 1.00 92.75 86 THR A N 1
ATOM 661 C CA . THR A 1 86 ? -0.457 6.232 16.603 1.00 92.75 86 THR A CA 1
ATOM 662 C C . THR A 1 86 ? 0.384 5.467 15.586 1.00 92.75 86 THR A C 1
ATOM 664 O O . THR A 1 86 ? 0.893 6.052 14.624 1.00 92.75 86 THR A O 1
ATOM 667 N N . THR A 1 87 ? 0.464 4.143 15.730 1.00 90.19 87 THR A N 1
ATOM 668 C CA . THR A 1 87 ? 1.172 3.275 14.790 1.00 90.19 87 THR A CA 1
ATOM 669 C C . THR A 1 87 ? 0.410 3.160 13.475 1.00 90.19 87 THR A C 1
ATOM 671 O O . THR A 1 87 ? 1.030 3.279 12.416 1.00 90.19 87 THR A O 1
ATOM 674 N N . ILE A 1 88 ? -0.921 3.049 13.515 1.00 90.12 88 ILE A N 1
ATOM 675 C CA . ILE A 1 88 ? -1.768 3.085 12.311 1.00 90.12 88 ILE A CA 1
ATOM 676 C C . ILE A 1 88 ? -1.588 4.416 11.566 1.00 90.12 88 ILE A C 1
ATOM 678 O O . ILE A 1 88 ? -1.358 4.429 10.354 1.00 90.12 88 ILE A O 1
ATOM 682 N N . LYS A 1 89 ? -1.614 5.550 12.281 1.00 91.56 89 LYS A N 1
ATOM 683 C CA . LYS A 1 89 ? -1.387 6.879 11.691 1.00 91.56 89 LYS A CA 1
ATOM 684 C C . LYS A 1 89 ? -0.016 6.997 11.042 1.00 91.56 89 LYS A C 1
ATOM 686 O O . LYS A 1 89 ? 0.081 7.494 9.920 1.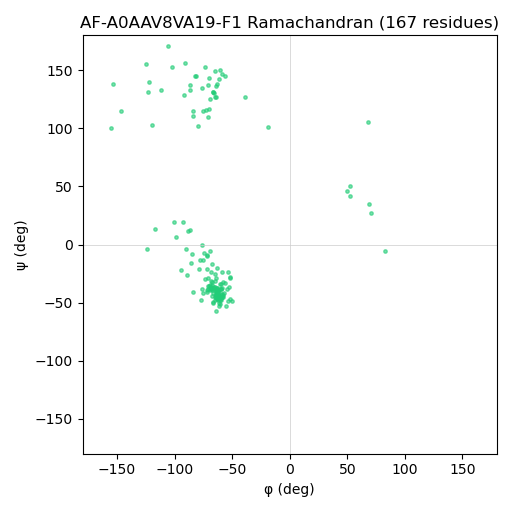00 91.56 89 LYS A O 1
ATOM 691 N N . ARG A 1 90 ? 1.032 6.533 11.726 1.00 89.38 90 ARG A N 1
ATOM 692 C CA . ARG A 1 90 ? 2.404 6.533 11.208 1.00 89.38 90 ARG A CA 1
ATOM 693 C C . ARG A 1 90 ? 2.528 5.663 9.959 1.00 89.38 90 ARG A C 1
ATOM 695 O O . ARG A 1 90 ? 3.120 6.112 8.984 1.00 89.38 90 ARG A O 1
ATOM 702 N N . HIS A 1 91 ? 1.926 4.474 9.959 1.00 86.19 91 HIS A N 1
ATOM 703 C CA . HIS A 1 91 ? 1.921 3.569 8.808 1.00 86.19 91 HIS A CA 1
ATOM 704 C C . HIS A 1 91 ? 1.204 4.178 7.595 1.00 86.19 91 HIS A C 1
ATOM 706 O O . HIS A 1 91 ? 1.725 4.160 6.483 1.00 86.19 91 HIS A O 1
ATOM 712 N N . ALA A 1 92 ? 0.015 4.748 7.799 1.00 85.44 92 ALA A N 1
ATOM 713 C CA . ALA A 1 92 ? -0.805 5.276 6.712 1.00 85.44 92 ALA A CA 1
ATOM 714 C C . ALA A 1 92 ? -0.451 6.720 6.302 1.00 85.44 92 ALA A C 1
ATOM 716 O O . ALA A 1 92 ? -0.993 7.224 5.307 1.00 85.44 92 ALA A O 1
ATOM 717 N N . GLY A 1 93 ? 0.423 7.394 7.057 1.00 86.62 93 GLY A N 1
ATOM 718 C CA . GLY A 1 93 ? 0.802 8.794 6.859 1.00 86.62 93 GLY A CA 1
ATOM 719 C C . GLY A 1 93 ? -0.324 9.785 7.179 1.00 86.62 93 GLY A C 1
ATOM 720 O O . GLY A 1 93 ? -0.481 10.785 6.478 1.00 86.62 93 GLY A O 1
ATOM 721 N N . TRP A 1 94 ? -1.161 9.502 8.183 1.00 91.75 94 TRP A N 1
ATOM 722 C CA . TRP A 1 94 ? -2.283 10.368 8.566 1.00 91.75 94 TRP A CA 1
ATOM 723 C C . TRP A 1 94 ? -1.904 11.379 9.647 1.00 91.75 94 TRP A C 1
ATOM 725 O O . TRP A 1 94 ? -1.414 11.019 10.716 1.00 91.75 94 TRP A O 1
ATOM 735 N N . LYS A 1 95 ? -2.208 12.657 9.388 1.00 88.38 95 LYS A N 1
ATOM 736 C CA . LYS A 1 95 ? -2.041 13.745 10.364 1.00 88.38 95 LYS A CA 1
ATOM 737 C C . LYS A 1 95 ? -3.164 13.743 11.410 1.00 88.38 95 LYS A C 1
ATOM 739 O O . LYS A 1 95 ? -2.889 13.778 12.608 1.00 88.38 95 LYS A O 1
ATOM 744 N N . SER A 1 96 ? -4.417 13.637 10.961 1.00 89.19 96 SER A N 1
ATOM 745 C CA . SER A 1 96 ? -5.599 13.573 11.834 1.00 89.19 96 SER A CA 1
ATOM 746 C C . SER A 1 96 ? -5.838 12.158 12.373 1.00 89.19 96 SER A C 1
ATOM 748 O O . SER A 1 96 ? -5.575 11.178 11.673 1.00 89.19 96 SER A O 1
ATOM 750 N N . THR A 1 97 ? -6.319 12.056 13.615 1.00 91.06 97 THR A N 1
ATOM 751 C CA . THR A 1 97 ? -6.780 10.791 14.211 1.00 91.06 97 THR A CA 1
ATOM 752 C C . THR A 1 97 ? -8.120 10.345 13.640 1.00 91.06 97 THR A C 1
ATOM 754 O O . THR A 1 97 ? -8.300 9.148 13.471 1.00 91.06 97 THR A O 1
ATOM 757 N N . THR A 1 98 ? -8.984 11.268 13.211 1.00 91.56 98 THR A N 1
ATOM 758 C CA . THR A 1 98 ? -10.348 10.974 12.734 1.00 91.56 98 THR A CA 1
ATOM 759 C C . THR A 1 98 ? -10.382 9.934 11.615 1.00 91.56 98 THR A C 1
ATOM 761 O O . THR A 1 98 ? -11.239 9.060 11.576 1.00 91.56 98 THR A O 1
ATOM 764 N N . VAL A 1 99 ? -9.411 9.984 10.693 1.00 88.50 99 VAL A N 1
ATOM 765 C CA . VAL A 1 99 ? -9.326 8.991 9.612 1.00 88.50 99 VAL A CA 1
ATOM 766 C C . VAL A 1 99 ? -8.926 7.617 10.150 1.00 88.50 99 VAL A C 1
ATOM 768 O O . VAL A 1 99 ? -9.395 6.623 9.614 1.00 88.50 99 VAL A O 1
ATOM 771 N N . ALA A 1 100 ? -8.073 7.556 11.176 1.00 89.12 100 ALA A N 1
ATOM 772 C CA . ALA A 1 100 ? -7.617 6.314 11.798 1.00 89.12 100 ALA A CA 1
ATOM 773 C C . ALA A 1 100 ? -8.691 5.681 12.691 1.00 89.12 100 ALA A C 1
ATOM 775 O O . ALA A 1 100 ? -8.886 4.470 12.627 1.00 89.12 100 ALA A O 1
ATOM 776 N N . GLU A 1 101 ? -9.403 6.506 13.465 1.00 91.25 101 GLU A N 1
ATOM 777 C CA . GLU A 1 101 ? -10.516 6.111 14.338 1.00 91.25 101 GLU A CA 1
ATOM 778 C C . GLU A 1 101 ? -11.545 5.300 13.555 1.00 91.25 101 GLU A C 1
ATOM 780 O O . GLU A 1 101 ? -11.861 4.182 13.947 1.00 91.25 101 GLU A O 1
ATOM 785 N N . GLY A 1 102 ? -11.928 5.766 12.362 1.00 90.38 102 GLY A N 1
ATOM 786 C CA . GLY A 1 102 ? -12.872 5.041 11.514 1.00 90.38 102 GLY A CA 1
ATOM 787 C C . GLY A 1 102 ? -12.436 3.621 11.119 1.00 90.38 102 GLY A C 1
ATOM 788 O O . GLY A 1 102 ? -13.294 2.801 10.817 1.00 90.38 102 GLY A O 1
ATOM 789 N N . TYR A 1 103 ? -11.144 3.273 11.112 1.00 89.88 103 TYR A N 1
ATOM 790 C CA . TYR A 1 103 ? -10.730 1.875 10.888 1.00 89.88 103 TYR A CA 1
ATOM 791 C C . TYR A 1 103 ? -10.777 1.058 12.172 1.00 89.88 103 TYR A C 1
ATOM 793 O O . TYR A 1 103 ? -11.239 -0.077 12.145 1.00 89.88 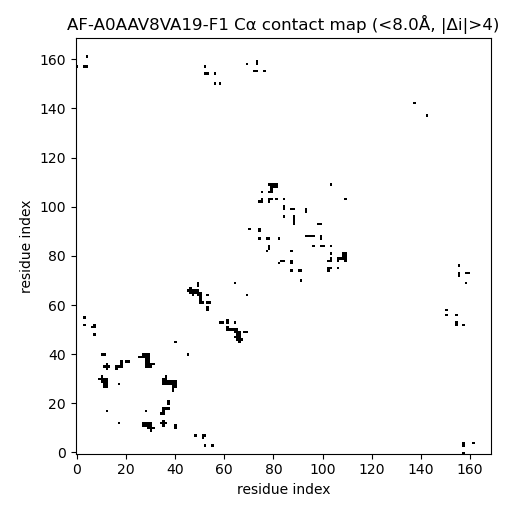103 TYR A O 1
ATOM 801 N N . VAL A 1 104 ? -10.342 1.640 13.292 1.00 88.12 104 VAL A N 1
ATOM 802 C CA . VAL A 1 104 ? -10.387 0.991 14.611 1.00 88.12 104 VAL A CA 1
ATOM 803 C C . VAL A 1 104 ? -11.833 0.692 15.012 1.00 88.12 104 VAL A C 1
ATOM 805 O O . VAL A 1 104 ? -12.138 -0.411 15.455 1.00 88.12 104 VAL A O 1
ATOM 808 N N . GLU A 1 105 ? -12.741 1.640 14.784 1.00 85.44 105 GLU A N 1
ATOM 809 C CA . GLU A 1 105 ? -14.174 1.498 15.045 1.00 85.44 105 GLU A CA 1
ATOM 810 C C . GLU A 1 105 ? -14.842 0.427 14.183 1.00 85.44 105 GLU A C 1
ATOM 812 O O . GLU A 1 105 ? -15.834 -0.161 14.606 1.00 85.44 105 GLU A O 1
ATOM 817 N N . ASN A 1 106 ? -14.338 0.161 12.978 1.00 85.00 106 ASN A N 1
ATOM 818 C CA . ASN A 1 106 ? -14.905 -0.851 12.087 1.00 85.00 106 ASN A CA 1
ATOM 819 C C . ASN A 1 106 ? -14.297 -2.245 12.288 1.00 85.00 106 ASN A C 1
ATOM 821 O O . ASN A 1 106 ? -14.791 -3.196 11.684 1.00 85.00 106 ASN A O 1
ATOM 825 N N . SER A 1 107 ? -13.297 -2.386 13.163 1.00 86.56 107 SER A N 1
ATOM 826 C CA . SER A 1 107 ? -12.674 -3.676 13.446 1.00 86.56 107 SER A CA 1
ATOM 827 C C . SER A 1 107 ? -13.613 -4.598 14.224 1.00 86.56 107 SER A C 1
ATOM 829 O O . SER A 1 107 ? -14.009 -4.314 15.361 1.00 86.56 107 SER A O 1
ATOM 831 N N . ILE A 1 108 ? -13.976 -5.724 13.611 1.00 83.75 108 ILE A N 1
ATOM 832 C CA . ILE A 1 108 ? -14.865 -6.723 14.214 1.00 83.75 108 ILE A CA 1
ATOM 833 C C . ILE A 1 108 ? -14.091 -7.542 15.248 1.00 83.75 108 ILE A C 1
ATOM 835 O O . ILE A 1 108 ? -14.610 -7.843 16.324 1.00 83.75 108 ILE A O 1
ATOM 839 N N . GLU A 1 109 ? -12.835 -7.856 14.956 1.00 82.81 109 GLU A N 1
ATOM 840 C CA . GLU A 1 109 ? -11.922 -8.604 15.811 1.00 82.81 109 GLU A CA 1
ATOM 841 C C . GLU A 1 109 ? -11.693 -7.859 17.125 1.00 82.81 109 GLU A C 1
ATOM 843 O O . GLU A 1 109 ? -11.819 -8.449 18.201 1.00 82.81 109 GLU A O 1
ATOM 848 N N . ASN A 1 110 ? -11.445 -6.546 17.059 1.00 81.94 110 ASN A N 1
ATOM 849 C CA . ASN A 1 110 ? -11.238 -5.741 18.257 1.00 81.94 110 ASN A CA 1
ATOM 850 C C . ASN A 1 110 ? -12.522 -5.633 19.097 1.00 81.94 110 ASN A C 1
ATOM 852 O O . ASN A 1 110 ? -12.482 -5.814 20.315 1.00 81.94 110 ASN A O 1
ATOM 856 N N . LYS A 1 111 ? -13.682 -5.434 18.455 1.00 85.44 111 LYS A N 1
ATOM 857 C CA . LYS A 1 111 ? -14.988 -5.458 19.140 1.00 85.44 111 LYS A CA 1
ATOM 858 C C . LYS A 1 111 ? -15.247 -6.792 19.830 1.00 85.44 111 LYS A C 1
ATOM 860 O O . LYS A 1 111 ? -15.649 -6.811 20.988 1.00 85.44 111 LYS A O 1
ATOM 865 N N . THR A 1 112 ? -14.978 -7.899 19.142 1.00 86.12 112 THR A N 1
ATOM 866 C CA . THR A 1 112 ? -15.163 -9.256 19.672 1.00 86.12 112 THR A CA 1
ATOM 867 C C . THR A 1 112 ? -14.235 -9.506 20.859 1.00 86.12 112 THR A C 1
ATOM 869 O O . THR A 1 112 ? -14.664 -10.024 21.887 1.00 86.12 112 THR A O 1
ATOM 872 N N . LYS A 1 113 ? -12.970 -9.077 20.764 1.00 85.94 113 LYS A N 1
ATOM 873 C CA . LYS A 1 113 ? -11.991 -9.176 21.852 1.00 85.94 113 LYS A CA 1
ATOM 874 C C . LYS A 1 113 ? -12.433 -8.398 23.092 1.00 85.94 113 LYS A C 1
ATOM 876 O O . LYS A 1 113 ? -12.404 -8.953 24.188 1.00 85.94 113 LYS A O 1
ATOM 881 N N . ILE A 1 114 ? -12.864 -7.148 22.921 1.00 84.44 114 ILE A N 1
ATOM 882 C CA . ILE A 1 114 ? -13.352 -6.307 24.023 1.00 84.44 114 ILE A CA 1
ATOM 883 C C . ILE A 1 114 ? -14.625 -6.912 24.628 1.00 84.44 114 ILE A C 1
ATOM 885 O O . ILE A 1 114 ? -14.715 -7.037 25.847 1.00 84.44 114 ILE A O 1
ATOM 889 N N . ALA A 1 115 ? -15.575 -7.362 23.802 1.00 86.56 115 ALA A N 1
ATOM 890 C CA . ALA A 1 115 ? -16.798 -8.012 24.273 1.00 86.56 115 ALA A CA 1
ATOM 891 C C . ALA A 1 115 ? -16.491 -9.249 25.131 1.00 86.56 115 ALA A C 1
ATOM 893 O O . ALA A 1 115 ? -17.029 -9.388 26.227 1.00 86.56 115 AL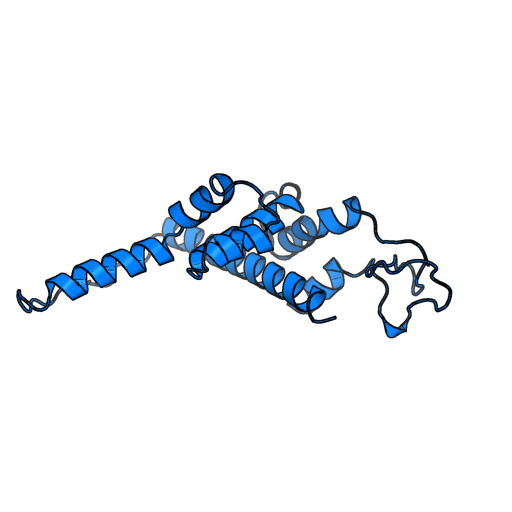A A O 1
ATOM 894 N N . ASN A 1 116 ? -15.562 -10.101 24.690 1.00 87.00 116 ASN A N 1
ATOM 895 C CA . ASN A 1 116 ? -15.134 -11.268 25.459 1.00 87.00 116 ASN A CA 1
ATOM 896 C C . ASN A 1 116 ? -14.489 -10.879 26.797 1.00 87.00 116 ASN A C 1
ATOM 898 O O . ASN A 1 116 ? -14.755 -11.526 27.803 1.00 87.00 116 ASN A O 1
ATOM 902 N N . GLN A 1 117 ? -13.680 -9.817 26.845 1.00 84.56 117 GLN A N 1
ATOM 903 C CA . GLN A 1 117 ? -13.093 -9.333 28.101 1.00 84.56 117 GLN A CA 1
ATOM 904 C C . GLN A 1 117 ? -14.157 -8.837 29.086 1.00 84.56 117 GLN A C 1
ATOM 906 O O . GLN A 1 117 ? -14.064 -9.129 30.277 1.00 84.56 117 GLN A O 1
ATOM 911 N N . VAL A 1 118 ? -15.183 -8.138 28.594 1.00 86.62 118 VAL A N 1
ATOM 912 C CA . VAL A 1 118 ? -16.323 -7.701 29.414 1.00 86.62 118 VAL A CA 1
ATOM 913 C C . VAL A 1 118 ? -17.079 -8.912 29.966 1.00 86.62 118 VAL A C 1
ATOM 915 O O . VAL A 1 118 ? -17.351 -8.973 31.165 1.00 86.62 118 VAL A O 1
ATOM 918 N N . LEU A 1 119 ? -17.357 -9.914 29.127 1.00 83.44 119 LEU A N 1
ATOM 919 C CA . LEU A 1 119 ? -18.027 -11.147 29.551 1.00 83.44 119 LEU A CA 1
ATOM 920 C C . LEU A 1 119 ? -17.205 -11.908 30.601 1.00 83.44 119 LEU A C 1
ATOM 922 O O . LEU A 1 119 ? -17.743 -12.282 31.641 1.00 83.44 119 LEU A O 1
ATOM 926 N N . VAL A 1 120 ? -15.895 -12.062 30.391 1.00 71.81 120 VAL A N 1
ATOM 927 C CA . VAL A 1 120 ? -14.994 -12.740 31.339 1.00 71.81 120 VAL A CA 1
ATOM 928 C C . VAL A 1 120 ? -14.916 -11.988 32.673 1.00 71.81 120 VAL A C 1
ATOM 930 O O . VAL A 1 120 ? -15.013 -12.612 33.729 1.00 71.81 120 VAL A O 1
ATOM 933 N N . GLY A 1 121 ? -14.846 -10.652 32.651 1.00 59.59 121 GLY A N 1
ATOM 934 C CA . GLY A 1 121 ? -14.892 -9.822 33.862 1.00 59.59 121 GLY A CA 1
ATOM 935 C C . GLY A 1 121 ? -16.211 -9.923 34.639 1.00 59.59 121 GLY A C 1
ATOM 936 O O . GLY A 1 121 ? -16.240 -9.645 35.835 1.00 59.59 121 GLY A O 1
ATOM 937 N N . THR A 1 122 ? -17.286 -10.375 33.988 1.00 55.03 122 THR A N 1
ATOM 938 C CA . THR A 1 122 ? -18.598 -10.600 34.615 1.00 55.03 122 THR A CA 1
ATOM 939 C C . THR A 1 122 ? -18.726 -12.022 35.192 1.00 55.03 122 THR A C 1
ATOM 941 O O . THR A 1 122 ? -19.455 -12.243 36.159 1.00 55.03 122 THR A O 1
ATOM 944 N N . THR A 1 123 ? -17.982 -12.999 34.655 1.00 52.28 123 THR A N 1
ATOM 945 C CA . THR A 1 123 ? -18.083 -14.417 35.061 1.00 52.28 123 THR A CA 1
ATOM 946 C C . THR A 1 123 ? -17.444 -14.770 36.404 1.00 52.28 123 THR A C 1
ATOM 948 O O . THR A 1 123 ? -17.765 -15.823 36.950 1.00 52.28 123 THR A O 1
ATOM 951 N N . THR A 1 124 ? -16.622 -13.904 37.005 1.00 49.44 124 THR A N 1
ATOM 952 C CA . THR A 1 124 ? -16.065 -14.173 38.347 1.00 49.44 124 THR A CA 1
ATOM 953 C C . THR A 1 124 ? -17.113 -14.057 39.464 1.00 49.44 124 THR A C 1
ATOM 955 O O . THR A 1 124 ? -16.852 -14.501 40.577 1.00 49.44 124 THR A O 1
ATOM 958 N N . SER A 1 125 ? -18.319 -13.543 39.175 1.00 49.19 125 SER A N 1
ATOM 959 C CA . SER A 1 125 ? -19.397 -13.429 40.172 1.00 49.19 125 SER A CA 1
ATOM 960 C C . SER A 1 125 ? -20.722 -14.108 39.808 1.00 49.19 125 SER A C 1
ATOM 962 O O . SER A 1 125 ? -21.611 -14.129 40.656 1.00 49.19 125 SER A O 1
ATOM 964 N N . ALA A 1 126 ? -20.900 -14.705 38.620 1.00 49.38 126 ALA A N 1
ATOM 965 C CA . ALA A 1 126 ? -22.150 -15.418 38.328 1.00 49.38 126 ALA A CA 1
ATOM 966 C C . ALA A 1 126 ? -22.043 -16.524 37.254 1.00 49.38 126 ALA A C 1
ATOM 968 O O . ALA A 1 126 ? -22.154 -16.275 36.061 1.00 49.38 126 ALA A O 1
ATOM 969 N N . ILE A 1 127 ? -21.949 -17.764 37.746 1.00 50.03 127 ILE A N 1
ATOM 970 C CA . ILE A 1 127 ? -22.682 -18.961 37.290 1.00 50.03 127 ILE A CA 1
ATOM 971 C C . ILE A 1 127 ? -22.356 -19.537 35.894 1.00 50.03 127 ILE A C 1
ATOM 973 O O . ILE A 1 127 ? -22.871 -19.138 34.854 1.00 50.03 127 ILE A O 1
ATOM 977 N N . THR A 1 128 ? -21.634 -20.658 35.950 1.00 45.50 128 THR A N 1
ATOM 978 C CA . THR A 1 128 ? -21.839 -21.910 35.209 1.00 45.50 128 THR A CA 1
ATOM 979 C C . THR A 1 128 ? -23.249 -22.090 34.626 1.00 45.50 128 THR A C 1
ATOM 981 O O . THR A 1 128 ? -24.126 -22.566 35.339 1.00 45.50 128 THR A O 1
ATOM 984 N N . LYS A 1 129 ? -23.465 -21.845 33.325 1.00 46.34 129 LYS A N 1
ATOM 985 C CA . LYS A 1 129 ? -24.378 -22.662 32.497 1.00 46.34 129 LYS A CA 1
ATOM 986 C C . LYS A 1 129 ? -23.867 -22.756 31.058 1.00 46.34 129 LYS A C 1
ATOM 988 O O . LYS A 1 129 ? -23.789 -21.777 30.326 1.00 46.34 129 LYS A O 1
ATOM 993 N N . THR A 1 130 ? -23.525 -23.986 30.699 1.00 55.12 130 THR A N 1
ATOM 994 C CA . THR A 1 130 ? -23.295 -24.526 29.357 1.00 55.12 130 THR A CA 1
ATOM 995 C C . THR A 1 130 ? -24.283 -23.995 28.318 1.00 55.12 130 THR A C 1
ATOM 997 O O . THR A 1 130 ? -25.490 -24.173 28.479 1.00 55.12 130 THR A O 1
ATOM 1000 N N . VAL A 1 131 ? -23.768 -23.454 27.211 1.00 40.00 131 VAL A N 1
ATOM 1001 C CA . VAL A 1 131 ? -24.525 -23.290 25.963 1.00 40.00 131 VAL A CA 1
ATOM 1002 C C . VAL A 1 131 ? -23.805 -24.085 24.879 1.00 40.00 131 VAL A C 1
ATOM 1004 O O . VAL A 1 131 ? -22.767 -23.676 24.367 1.00 40.00 131 VAL A O 1
ATOM 1007 N N . ASN A 1 132 ? -24.356 -25.255 24.560 1.00 56.62 132 ASN A N 1
ATOM 1008 C CA . ASN A 1 132 ? -24.002 -26.010 23.365 1.00 56.62 132 ASN A CA 1
ATOM 1009 C C . ASN A 1 132 ? -24.600 -25.276 22.156 1.00 56.62 132 ASN A C 1
ATOM 1011 O O . ASN A 1 132 ? -25.824 -25.198 22.048 1.00 56.62 132 ASN A O 1
ATOM 1015 N N . LEU A 1 133 ? -23.770 -24.753 21.248 1.00 41.66 133 LEU A N 1
ATOM 1016 C CA . LEU A 1 133 ? -24.239 -24.360 19.918 1.00 41.66 133 LEU A CA 1
ATOM 1017 C C . LEU A 1 133 ? -24.241 -25.595 19.012 1.00 41.66 133 LEU A C 1
ATOM 1019 O O . LEU A 1 133 ? -23.189 -26.135 18.671 1.00 41.66 133 LEU A O 1
ATOM 1023 N N . ALA A 1 134 ? -25.443 -26.043 18.656 1.00 40.16 134 ALA A N 1
ATOM 1024 C CA . ALA A 1 134 ? -25.667 -27.063 17.645 1.00 40.16 134 ALA A CA 1
ATOM 1025 C C . ALA A 1 134 ? -25.189 -26.565 16.269 1.00 40.16 134 ALA A C 1
ATOM 1027 O O . ALA A 1 134 ? -25.403 -25.416 15.890 1.00 40.16 134 ALA A O 1
ATOM 1028 N N . THR A 1 135 ? -24.528 -27.449 15.528 1.00 43.25 135 THR A N 1
ATOM 1029 C CA . THR A 1 135 ? -24.012 -27.226 14.175 1.00 43.25 135 THR A CA 1
ATOM 1030 C C . THR A 1 135 ? -25.144 -27.156 13.149 1.00 43.25 135 THR A C 1
ATOM 1032 O O . THR A 1 135 ? -25.750 -28.180 12.833 1.00 43.25 135 THR A O 1
ATOM 1035 N N . GLU A 1 136 ? -25.397 -25.969 12.595 1.00 45.88 136 GLU A N 1
ATOM 1036 C CA . GLU A 1 136 ? -26.253 -25.768 11.418 1.00 45.88 136 GLU A CA 1
ATOM 1037 C C . GLU A 1 136 ? -25.456 -25.925 10.109 1.00 45.88 136 GLU A C 1
ATOM 1039 O O . GLU A 1 136 ? -24.330 -25.443 9.968 1.00 45.88 136 GLU A O 1
ATOM 1044 N N . VAL A 1 137 ? -26.054 -26.610 9.129 1.00 53.06 137 VAL A N 1
ATOM 1045 C CA . VAL A 1 137 ? -25.494 -26.835 7.785 1.00 53.06 137 VAL A CA 1
ATOM 1046 C C . VAL A 1 137 ? -25.380 -25.493 7.033 1.00 53.06 137 VAL A C 1
ATOM 1048 O O . VAL A 1 137 ? -26.373 -24.765 6.962 1.00 53.06 137 VAL A O 1
ATOM 1051 N N . PRO A 1 138 ? -24.230 -25.130 6.425 1.00 49.56 138 PRO A N 1
ATOM 1052 C CA . PRO A 1 138 ? -24.048 -23.783 5.881 1.00 49.56 138 PRO A CA 1
ATOM 1053 C C . PRO A 1 138 ? -24.915 -23.500 4.641 1.00 49.56 138 PRO A C 1
ATOM 1055 O O . PRO A 1 138 ? -24.818 -24.177 3.618 1.00 49.56 138 PRO A O 1
ATOM 1058 N N . ASN A 1 139 ? -25.711 -22.429 4.699 1.00 53.06 139 ASN A N 1
ATOM 1059 C CA . ASN A 1 139 ? -26.476 -21.873 3.573 1.00 53.06 139 ASN A CA 1
ATOM 1060 C C . ASN A 1 139 ? -25.544 -21.410 2.420 1.00 53.06 139 ASN A C 1
ATOM 1062 O O . ASN A 1 139 ? -24.499 -20.806 2.657 1.00 53.06 139 ASN A O 1
ATOM 1066 N N . MET A 1 140 ? -25.938 -21.606 1.152 1.00 46.53 140 MET A N 1
ATOM 1067 C CA . MET A 1 140 ? -25.206 -21.185 -0.062 1.00 46.53 140 MET A CA 1
ATOM 1068 C C . MET A 1 140 ? -24.802 -19.690 -0.079 1.00 46.53 140 MET A C 1
ATOM 1070 O O . MET A 1 140 ? -23.778 -19.341 -0.676 1.00 46.53 140 MET A O 1
ATOM 1074 N N . LYS A 1 141 ? -25.558 -18.794 0.578 1.00 51.59 141 LYS A N 1
ATOM 1075 C CA . LYS A 1 141 ? -25.130 -17.392 0.786 1.00 51.59 141 LYS A CA 1
ATOM 1076 C C . LYS A 1 141 ? -23.859 -17.309 1.639 1.00 51.59 141 LYS A C 1
ATOM 1078 O O . LYS A 1 141 ? -22.909 -16.651 1.227 1.00 51.59 141 LYS A O 1
ATOM 1083 N N . TYR A 1 142 ? -23.811 -18.064 2.735 1.00 53.28 142 TYR A N 1
ATOM 1084 C CA . TYR A 1 142 ? -22.656 -18.173 3.627 1.00 53.28 142 TYR A CA 1
ATOM 1085 C C . TYR A 1 142 ? -21.438 -18.751 2.890 1.00 53.28 142 TYR A C 1
ATOM 1087 O O . TYR A 1 142 ? -20.339 -18.223 2.984 1.00 53.28 142 TYR A O 1
ATOM 1095 N N . VAL A 1 143 ? -21.631 -19.762 2.034 1.00 54.03 143 VAL A N 1
ATOM 1096 C CA . VAL A 1 143 ? -20.542 -20.352 1.224 1.00 54.03 143 VAL A CA 1
ATOM 1097 C C . VAL A 1 143 ? -19.966 -19.366 0.191 1.00 54.03 143 VAL A C 1
ATOM 1099 O O . VAL A 1 143 ? -18.761 -19.363 -0.073 1.00 54.03 143 VAL A O 1
ATOM 1102 N N . LYS A 1 144 ? -20.797 -18.512 -0.425 1.00 49.22 144 LYS A N 1
ATOM 1103 C CA . LYS A 1 144 ? -20.322 -17.457 -1.346 1.00 49.22 144 LYS A CA 1
ATOM 1104 C C . LYS A 1 144 ? -19.611 -16.328 -0.598 1.00 49.22 144 LYS A C 1
ATOM 1106 O O . LYS A 1 144 ? -18.591 -15.840 -1.079 1.00 49.22 144 LYS A O 1
ATOM 1111 N N . GLU A 1 145 ? -20.124 -15.951 0.566 1.00 52.06 145 GLU A N 1
ATOM 1112 C CA . GLU A 1 145 ? -19.506 -14.972 1.458 1.00 52.06 145 GLU A CA 1
ATOM 1113 C C . GLU A 1 145 ? -18.138 -15.460 1.952 1.00 52.06 145 GLU A C 1
ATOM 1115 O O . GLU A 1 145 ? -17.151 -14.749 1.785 1.00 52.06 145 GLU A O 1
ATOM 1120 N N . ASN A 1 146 ? -18.033 -16.723 2.372 1.00 54.69 146 ASN A N 1
ATOM 1121 C CA . ASN A 1 146 ? -16.779 -17.349 2.797 1.00 54.69 146 ASN A CA 1
ATOM 1122 C C . ASN A 1 146 ? -15.741 -17.431 1.674 1.00 54.69 146 ASN A C 1
ATOM 1124 O O . ASN A 1 146 ? -14.588 -17.083 1.895 1.00 54.69 146 ASN A O 1
ATOM 1128 N N . ARG A 1 147 ? -16.131 -17.775 0.437 1.00 57.97 147 ARG A N 1
ATOM 1129 C CA . ARG A 1 147 ? -15.197 -17.730 -0.708 1.00 57.97 147 ARG A CA 1
ATOM 1130 C C . ARG A 1 147 ? -14.720 -16.314 -1.027 1.00 57.97 147 ARG A C 1
ATOM 1132 O O . ARG A 1 147 ? -13.571 -16.121 -1.419 1.00 57.97 147 ARG A O 1
ATOM 1139 N N . ASN A 1 148 ? -15.583 -15.312 -0.878 1.00 63.69 148 ASN A N 1
ATOM 1140 C CA . ASN A 1 148 ? -15.190 -13.914 -1.051 1.00 63.69 148 ASN A CA 1
ATOM 1141 C C . ASN A 1 148 ? -14.272 -13.442 0.085 1.00 63.69 148 ASN A C 1
ATOM 1143 O O . ASN A 1 148 ? -13.338 -12.686 -0.179 1.00 63.69 148 ASN A O 1
ATOM 1147 N N . ILE A 1 149 ? -14.495 -13.909 1.316 1.00 64.38 149 ILE A N 1
ATOM 1148 C CA . ILE A 1 149 ? -13.624 -13.671 2.472 1.00 64.38 149 ILE A CA 1
ATOM 1149 C C . ILE A 1 149 ? -12.259 -14.332 2.252 1.00 64.38 149 ILE A C 1
ATOM 1151 O O . ILE A 1 149 ? -11.245 -13.654 2.355 1.00 64.38 149 ILE A O 1
ATOM 1155 N N . GLU A 1 150 ? -12.199 -15.597 1.834 1.00 67.25 150 GLU A N 1
ATOM 1156 C CA . GLU A 1 150 ? -10.942 -16.294 1.519 1.00 67.25 150 GLU A CA 1
ATOM 1157 C C . GLU A 1 150 ? -10.142 -15.586 0.422 1.00 67.25 150 GLU A C 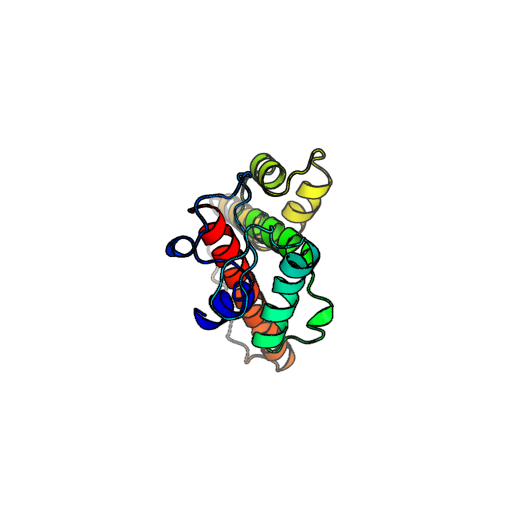1
ATOM 1159 O O . GLU A 1 150 ? -8.936 -15.376 0.556 1.00 67.25 150 GLU A O 1
ATOM 1164 N N . LYS A 1 151 ? -10.802 -15.146 -0.657 1.00 67.25 151 LYS A N 1
ATOM 1165 C CA . LYS A 1 151 ? -10.125 -14.384 -1.714 1.00 67.25 151 LYS A CA 1
ATOM 1166 C C . LYS A 1 151 ? -9.653 -13.009 -1.234 1.00 67.25 151 LYS A C 1
ATOM 1168 O O . LYS A 1 151 ? -8.567 -12.585 -1.628 1.00 67.25 151 LYS A O 1
ATOM 1173 N N . LYS A 1 152 ? -10.424 -12.321 -0.381 1.00 68.88 152 LYS A N 1
ATOM 1174 C CA . LYS A 1 152 ? -9.991 -11.075 0.280 1.00 68.88 152 LYS A CA 1
ATOM 1175 C C . LYS A 1 152 ? -8.794 -11.327 1.195 1.00 68.88 152 LYS A C 1
ATOM 1177 O O . LYS A 1 152 ? -7.854 -10.543 1.167 1.00 68.88 152 LYS A O 1
ATOM 1182 N N . ASN A 1 153 ? -8.774 -12.443 1.916 1.00 70.56 153 ASN A N 1
ATOM 1183 C CA . ASN A 1 153 ? -7.649 -12.852 2.750 1.00 70.56 153 ASN A CA 1
ATOM 1184 C C . ASN A 1 153 ? -6.410 -13.126 1.894 1.00 70.56 153 ASN A C 1
ATOM 1186 O O . ASN A 1 153 ? -5.341 -12.620 2.210 1.00 70.56 153 ASN A O 1
ATOM 1190 N N . HIS A 1 154 ? -6.536 -13.820 0.761 1.00 71.81 154 HIS A N 1
ATOM 1191 C CA . HIS A 1 154 ? -5.425 -14.005 -0.180 1.00 71.81 154 HIS A CA 1
ATOM 1192 C C . HIS A 1 154 ? -4.934 -12.694 -0.802 1.00 71.81 154 HIS A C 1
ATOM 1194 O O . HIS A 1 154 ? -3.728 -12.509 -0.963 1.00 71.81 154 HIS A O 1
ATOM 1200 N N . PHE A 1 155 ? -5.841 -11.768 -1.118 1.00 72.38 155 PHE A N 1
ATOM 1201 C CA . PHE A 1 155 ? -5.473 -10.427 -1.563 1.00 72.38 155 PHE A CA 1
ATOM 1202 C C . PHE A 1 155 ? -4.692 -9.697 -0.463 1.00 72.38 155 PHE A C 1
ATOM 1204 O O . PHE A 1 155 ? -3.578 -9.254 -0.707 1.00 72.38 155 PHE A O 1
ATOM 1211 N N . ASN A 1 156 ? -5.203 -9.673 0.768 1.00 70.44 156 ASN A N 1
ATOM 1212 C CA . ASN A 1 156 ? -4.554 -9.079 1.939 1.00 70.44 156 ASN A CA 1
ATOM 1213 C C . ASN A 1 156 ? -3.185 -9.712 2.254 1.00 70.44 156 ASN A C 1
ATOM 1215 O O . ASN A 1 156 ? -2.235 -9.001 2.568 1.00 70.44 156 ASN A O 1
ATOM 1219 N N . GLN A 1 157 ? -3.040 -11.028 2.098 1.00 67.75 157 GLN A N 1
ATOM 1220 C CA . GLN A 1 157 ? -1.753 -11.718 2.225 1.00 67.75 157 GLN A CA 1
ATOM 1221 C C . GLN A 1 157 ? -0.767 -11.294 1.128 1.00 67.75 157 GLN A C 1
ATOM 1223 O O . GLN A 1 157 ? 0.407 -11.060 1.410 1.00 67.75 157 GLN A O 1
ATOM 1228 N N . ALA A 1 158 ? -1.234 -11.108 -0.112 1.00 67.88 158 ALA A N 1
ATOM 1229 C CA . ALA A 1 158 ? -0.406 -10.545 -1.177 1.00 67.88 158 ALA A CA 1
ATOM 1230 C C . ALA A 1 158 ? 0.021 -9.099 -0.860 1.00 67.88 158 ALA A C 1
ATOM 1232 O O . ALA A 1 158 ? 1.168 -8.739 -1.107 1.00 67.88 158 ALA A O 1
ATOM 1233 N N . ILE A 1 159 ? -0.857 -8.291 -0.251 1.00 67.44 159 ILE A N 1
ATOM 1234 C CA . ILE A 1 159 ? -0.539 -6.933 0.223 1.00 67.44 159 ILE A CA 1
ATOM 1235 C C . ILE A 1 159 ? 0.571 -6.959 1.273 1.00 67.44 159 ILE A C 1
ATOM 1237 O O . ILE A 1 159 ? 1.552 -6.233 1.135 1.00 67.44 159 ILE A O 1
ATOM 1241 N N . ILE A 1 160 ? 0.418 -7.790 2.305 1.00 66.38 160 ILE A N 1
ATOM 1242 C CA . ILE A 1 160 ? 1.405 -7.976 3.371 1.00 66.38 160 ILE A CA 1
ATOM 1243 C C . ILE A 1 160 ? 2.747 -8.372 2.749 1.00 66.38 160 ILE A C 1
ATOM 1245 O O . ILE A 1 160 ? 3.741 -7.683 2.948 1.00 66.38 160 ILE A O 1
ATOM 1249 N N . MET A 1 161 ? 2.771 -9.404 1.907 1.00 61.19 161 MET A N 1
ATOM 1250 C CA . MET A 1 161 ? 3.983 -9.857 1.218 1.00 61.19 161 MET A CA 1
ATOM 1251 C C . MET A 1 161 ? 4.642 -8.751 0.386 1.00 61.19 161 MET A C 1
ATOM 1253 O O . MET A 1 161 ? 5.862 -8.608 0.427 1.00 61.19 161 MET A O 1
ATOM 1257 N N . ILE A 1 162 ? 3.857 -7.941 -0.331 1.00 66.25 162 ILE A N 1
ATOM 1258 C CA . ILE A 1 162 ? 4.368 -6.777 -1.061 1.00 66.25 162 ILE A CA 1
ATOM 1259 C C . ILE A 1 162 ? 4.995 -5.782 -0.075 1.00 66.25 162 ILE A C 1
ATOM 1261 O O . ILE A 1 162 ? 6.154 -5.429 -0.237 1.00 66.25 162 ILE A O 1
ATOM 1265 N N . ILE A 1 163 ? 4.286 -5.370 0.977 1.00 62.88 163 ILE A N 1
ATOM 1266 C CA . ILE A 1 163 ? 4.785 -4.388 1.955 1.00 62.88 163 ILE A CA 1
ATOM 1267 C C . ILE A 1 163 ? 6.066 -4.877 2.648 1.00 62.88 163 ILE A C 1
ATOM 1269 O O . ILE A 1 163 ? 7.042 -4.134 2.704 1.00 62.88 163 ILE A O 1
ATOM 1273 N N . TYR A 1 164 ? 6.095 -6.120 3.134 1.00 53.19 164 TYR A N 1
ATOM 1274 C CA . TYR A 1 164 ? 7.256 -6.686 3.828 1.00 53.19 164 TYR A CA 1
ATOM 1275 C C . TYR A 1 164 ? 8.446 -6.900 2.895 1.00 53.19 164 TYR A C 1
ATOM 1277 O O . TYR A 1 164 ? 9.579 -6.634 3.290 1.00 53.19 164 TYR A O 1
ATOM 1285 N N . ARG A 1 165 ? 8.215 -7.310 1.642 1.00 53.75 165 ARG A N 1
ATOM 1286 C CA . ARG A 1 165 ? 9.296 -7.422 0.659 1.00 53.75 165 ARG A CA 1
ATOM 1287 C C . ARG A 1 165 ? 9.854 -6.054 0.283 1.00 53.75 165 ARG A C 1
ATOM 1289 O O . ARG A 1 165 ? 11.042 -5.961 0.047 1.00 53.75 165 ARG A O 1
ATOM 1296 N N . LEU A 1 166 ? 9.044 -4.996 0.274 1.00 54.06 166 LEU A N 1
ATOM 1297 C CA . LEU A 1 166 ? 9.533 -3.633 0.046 1.00 54.06 166 LEU A CA 1
ATOM 1298 C C . LEU A 1 166 ? 10.192 -2.989 1.279 1.00 54.06 166 LEU A C 1
ATOM 1300 O O . LEU A 1 166 ? 10.924 -2.021 1.110 1.00 54.06 166 LEU A O 1
ATOM 1304 N N . GLY A 1 167 ? 9.908 -3.480 2.490 1.00 35.66 167 GLY A N 1
ATOM 1305 C CA . GLY A 1 167 ? 10.451 -2.955 3.751 1.00 35.66 167 GLY A CA 1
ATOM 1306 C C . GLY A 1 167 ? 11.704 -3.670 4.273 1.00 35.66 167 GLY A C 1
ATOM 1307 O O . GLY A 1 167 ? 12.449 -3.069 5.038 1.00 35.66 167 GLY A O 1
ATOM 1308 N N . ASN A 1 168 ? 11.945 -4.919 3.859 1.00 32.00 168 ASN A N 1
ATOM 1309 C CA . ASN A 1 168 ? 13.146 -5.706 4.184 1.00 32.00 168 ASN A CA 1
ATOM 1310 C C . ASN A 1 168 ? 14.183 -5.731 3.034 1.00 32.00 168 ASN A C 1
ATOM 1312 O O . ASN A 1 168 ? 15.018 -6.635 2.992 1.00 32.00 168 ASN A O 1
ATOM 1316 N N . LEU A 1 169 ? 14.108 -4.781 2.093 1.00 36.81 169 LEU A N 1
ATOM 1317 C CA . LEU A 1 169 ? 15.055 -4.595 0.982 1.00 36.81 169 LEU A CA 1
ATOM 1318 C C . LEU A 1 169 ? 15.721 -3.219 1.051 1.00 36.81 169 LEU A C 1
ATOM 1320 O O . LEU A 1 169 ? 14.983 -2.222 1.223 1.00 36.81 169 LEU A O 1
#

Solvent-accessible surface area (backbone atoms only — not comparable to full-atom values): 9947 Å² total; per-residue (Å²): 112,71,68,56,57,45,69,60,42,59,53,39,39,54,78,93,59,53,65,90,83,48,93,65,90,69,82,53,19,27,25,57,95,94,43,50,46,82,48,66,56,51,69,70,64,62,28,40,34,45,18,54,53,28,48,74,70,70,44,83,69,21,85,74,35,32,48,64,51,56,57,53,51,54,49,39,55,41,21,44,71,61,54,57,68,70,57,50,21,64,74,72,70,47,87,61,61,71,72,49,49,60,34,50,73,65,21,61,56,42,51,50,52,52,51,50,51,55,52,56,72,51,50,84,80,58,75,95,73,91,78,85,82,78,88,74,84,82,51,71,68,56,57,53,51,49,54,52,47,52,52,49,48,53,50,52,49,50,49,49,53,51,53,52,58,63,68,79,102

InterPro domains:
  IPR011010 DNA breaking-rejoining enzyme, catalytic core [SSF56349] (20-117)
  IPR013762 Integrase-like, catalytic domain superfamily [G3DSA:1.10.443.10] (15-107)

pLDDT: mean 76.2, std 16.17, range [32.0, 92.75]

Organism: NCBI:txid1586481

Sequence (169 aa):
MWEICLNCFENTCPFDLRPPHVKHKRLFLYYKAGKCSSQPVGKNTMGKIPSVVASYLKLPDAACYTGHCLRRSSATLLADAGVDITTIKRHAGWKSTTVAEGYVENSIENKTKIANQVLVGTTTSAITKTVNLATEVPNMKYVKENRNIEKKNHFNQAIIMIIYRLGNL

Radius of gyration: 21.52 Å; Cα contacts (8 Å, |Δi|>4): 139; chains: 1; bounding box: 52×41×63 Å

Mean predicted aligned error: 11.79 Å

Secondary structure (DSSP, 8-state):
-HHHHHHHHTTB--GGG--TT--S--S-EEEETTEEEEEEPPHHHHHHHHHHHHHHTT-TTGGG--HHHHHHHHHHHHHHTT--HHHHHHHHT-SSSHHHHHHHTT-HHHHHHHHHHHHHHHHTSS---------PPPPHHHHHHHHHHHHHHHHHHHHHHHHHHHH--